Protein AF-A0A2N1MUI4-F1 (afdb_monomer_lite)

pLDDT: mean 76.55, std 18.52, range [29.34, 97.0]

Organism: NCBI:txid588596

Radius of gyration: 27.54 Å; chains: 1; bounding box: 54×61×79 Å

Foldseek 3Di:
DDPPDWDWDWDWDADPVRQIKIFIDTPNHTPDIFRDEDEPVQWPDFDFDDDDPFWTWTWTDGNNPDIDIDTGGDPPHDPRVVSVVVSVLVVCQVDPPDDHDNGDYDDDPDLSPDPVSDDDPVVVVVVVCVVDVPPDPPPPPPDDDDPDDDDDDDDDDDDDDDDDDDDDDDPPPPPDDD

InterPro domains:
  IPR000719 Protein kinase domain [PS50011] (43-178)
  IPR011009 Protein kinase-like domain superfamily [SSF56112] (35-107)

Secondary structure (DSSP, 8-state):
-------EEEEEEE-TTS-EEEEEEETTEEEEEE--EE-GGGEEEEEEEEE-SSEEEEEEEETTTEEEEEEEE-TTS-HHHHHHHHHHHHHHTT-TTSPPP--EE------TT-GGGPPPHHHHHHHHHHHS------TT------------------------------TT------

Sequence (178 aa):
MILYVKKLHFKECVTKNRLKALKILLDDEVLQIIYNCYDSQDFKNLTEIDSGGSALVYDVYWKSTSRFAIKKFNKSSNKESIINEIHLTGMVNSHQNIIQFYGITKLKECWRHNPDERPSICKVIEVLDSINPIDLIDPKNNNVSTDLNSNESESTENEDSDLPSCEEYDINSDRYNI

Structure (mmCIF, N/CA/C/O backbone):
data_AF-A0A2N1MUI4-F1
#
_entry.id   AF-A0A2N1MUI4-F1
#
loop_
_atom_site.group_PDB
_atom_site.id
_atom_site.type_symbol
_atom_site.label_atom_id
_atom_site.label_alt_id
_atom_site.label_comp_id
_atom_site.label_asym_id
_atom_site.label_entity_id
_atom_site.label_seq_id
_atom_site.pdbx_PDB_ins_code
_atom_site.Cartn_x
_atom_site.Cartn_y
_atom_site.Cartn_z
_atom_site.occupancy
_atom_site.B_iso_or_equiv
_atom_site.auth_seq_id
_atom_site.auth_comp_id
_atom_site.auth_asym_id
_atom_site.auth_atom_id
_atom_site.pdbx_PDB_model_num
ATOM 1 N N . MET A 1 1 ? 29.449 3.304 -27.238 1.00 47.59 1 MET A N 1
ATOM 2 C CA . MET A 1 1 ? 28.069 3.792 -27.035 1.00 47.59 1 MET A CA 1
ATOM 3 C C . MET A 1 1 ? 27.645 3.368 -25.640 1.00 47.59 1 MET A C 1
ATOM 5 O O . MET A 1 1 ? 27.441 2.182 -25.427 1.00 47.59 1 MET A O 1
ATOM 9 N N . ILE A 1 2 ? 27.643 4.283 -24.669 1.00 55.50 2 ILE A N 1
ATOM 10 C CA . ILE A 1 2 ? 27.157 3.975 -23.317 1.00 55.50 2 ILE A CA 1
ATOM 11 C C . ILE A 1 2 ? 25.632 4.035 -23.398 1.00 55.50 2 ILE A C 1
ATOM 13 O O . ILE A 1 2 ? 25.077 5.103 -23.648 1.00 55.50 2 ILE A O 1
ATOM 17 N N . LEU A 1 3 ? 24.965 2.889 -23.270 1.00 49.72 3 LEU A N 1
ATOM 18 C CA . LEU A 1 3 ? 23.512 2.844 -23.147 1.00 49.72 3 LEU A CA 1
ATOM 19 C C . LEU A 1 3 ? 23.172 3.315 -21.729 1.00 49.72 3 LEU A C 1
ATOM 21 O O . LEU A 1 3 ? 23.401 2.590 -20.763 1.00 49.72 3 LEU A O 1
ATOM 25 N N . TYR A 1 4 ? 22.688 4.547 -21.590 1.00 59.81 4 TYR A N 1
ATOM 26 C CA . TYR A 1 4 ? 22.163 5.017 -20.311 1.00 59.81 4 TYR A CA 1
ATOM 27 C C . TYR A 1 4 ? 20.793 4.371 -20.102 1.00 59.81 4 TYR A C 1
ATOM 29 O O . TYR A 1 4 ? 19.826 4.694 -20.793 1.00 59.81 4 TYR A O 1
ATOM 37 N N . VAL A 1 5 ? 20.723 3.403 -19.190 1.00 66.75 5 VAL A N 1
ATOM 38 C CA . VAL A 1 5 ? 19.453 2.800 -18.785 1.00 66.75 5 VAL A CA 1
ATOM 39 C C . VAL A 1 5 ? 18.820 3.739 -17.772 1.00 66.75 5 VAL A C 1
ATOM 41 O O . VAL A 1 5 ? 19.316 3.858 -16.652 1.00 66.75 5 VAL A O 1
ATOM 44 N N . LYS A 1 6 ? 17.744 4.418 -18.178 1.00 70.44 6 LYS A N 1
ATOM 45 C CA . LYS A 1 6 ? 17.003 5.292 -17.272 1.00 70.44 6 LYS A CA 1
ATOM 46 C C . LYS A 1 6 ? 16.442 4.485 -16.109 1.00 70.44 6 LYS A C 1
ATOM 48 O O . LYS A 1 6 ? 15.829 3.439 -16.339 1.00 70.44 6 LYS A O 1
ATOM 53 N N . LYS A 1 7 ? 16.627 4.950 -14.872 1.00 78.88 7 LYS A N 1
ATOM 54 C CA . LYS A 1 7 ? 16.250 4.176 -13.679 1.00 78.88 7 LYS A CA 1
ATOM 55 C C . LYS A 1 7 ? 15.224 4.900 -12.820 1.00 78.88 7 LYS A C 1
ATOM 57 O O . LYS A 1 7 ? 15.518 5.910 -12.181 1.00 78.88 7 LYS A O 1
ATOM 62 N N . LEU A 1 8 ? 14.031 4.312 -12.747 1.00 83.00 8 LEU A N 1
ATOM 63 C CA . LEU A 1 8 ? 13.005 4.701 -11.788 1.00 83.00 8 LEU A CA 1
ATOM 64 C C . LEU A 1 8 ? 13.387 4.232 -10.380 1.00 83.00 8 LEU A C 1
ATOM 66 O O . LEU A 1 8 ? 13.742 3.069 -10.178 1.00 83.00 8 LEU A O 1
ATOM 70 N N . HIS A 1 9 ? 13.281 5.112 -9.387 1.00 86.19 9 HIS A N 1
ATOM 71 C CA . HIS A 1 9 ? 13.482 4.736 -7.989 1.00 86.19 9 HIS A CA 1
ATOM 72 C C . HIS A 1 9 ? 12.651 5.578 -7.012 1.00 86.19 9 HIS A C 1
ATOM 74 O O . HIS A 1 9 ? 12.212 6.686 -7.316 1.00 86.19 9 HIS A O 1
ATOM 80 N N . PHE A 1 10 ? 12.441 5.027 -5.812 1.00 87.44 10 PHE A N 1
ATOM 81 C CA . PHE A 1 10 ? 11.789 5.717 -4.701 1.00 87.44 10 PHE A CA 1
ATOM 82 C C . PHE A 1 10 ? 12.804 6.340 -3.750 1.00 87.44 10 PHE A C 1
ATOM 84 O O . PHE A 1 10 ? 13.816 5.716 -3.423 1.00 87.44 10 PHE A O 1
ATOM 91 N N . LYS A 1 11 ? 12.459 7.511 -3.214 1.00 86.31 11 LYS A N 1
ATOM 92 C CA . LYS A 1 11 ? 13.164 8.141 -2.098 1.00 86.31 11 LYS A CA 1
ATOM 93 C C . LYS A 1 11 ? 12.162 8.609 -1.050 1.00 86.31 11 LYS A C 1
ATOM 95 O O . LYS A 1 11 ? 11.321 9.464 -1.333 1.00 86.31 11 LYS A O 1
ATOM 100 N N . GLU A 1 12 ? 12.248 8.045 0.154 1.00 84.25 12 GLU A N 1
ATOM 101 C CA . GLU A 1 12 ? 11.494 8.553 1.303 1.00 84.25 12 GLU A CA 1
ATOM 102 C C . GLU A 1 12 ? 12.054 9.923 1.690 1.00 84.25 12 GLU A C 1
ATOM 104 O O . GLU A 1 12 ? 13.264 10.163 1.664 1.00 84.25 12 GLU A O 1
ATOM 109 N N . CYS A 1 13 ? 11.165 10.858 1.992 1.00 78.25 13 CYS A N 1
ATOM 110 C CA . CYS A 1 13 ? 11.537 12.198 2.395 1.00 78.25 13 CYS A CA 1
ATOM 111 C C . CYS A 1 13 ? 10.573 12.728 3.449 1.00 78.25 13 CYS A C 1
ATOM 113 O O . CYS A 1 13 ? 9.443 12.264 3.595 1.00 78.25 13 CYS A O 1
ATOM 115 N N . VAL A 1 14 ? 11.036 13.726 4.187 1.00 82.38 14 VAL A N 1
ATOM 116 C CA . VAL A 1 14 ? 10.225 14.442 5.163 1.00 82.38 14 VAL A CA 1
ATOM 117 C C . VAL A 1 14 ? 9.949 15.829 4.596 1.00 82.38 14 VAL A C 1
ATOM 119 O O . VAL A 1 14 ? 10.858 16.530 4.152 1.00 82.38 14 VAL A O 1
ATOM 122 N N . THR A 1 15 ? 8.676 16.205 4.548 1.00 73.25 15 THR A N 1
ATOM 123 C CA . THR A 1 15 ? 8.237 17.536 4.114 1.00 73.25 15 THR A CA 1
ATOM 124 C C . THR A 1 15 ? 8.587 18.600 5.157 1.00 73.25 15 THR A C 1
ATOM 126 O O . THR A 1 15 ? 8.892 18.290 6.309 1.00 73.25 15 THR A O 1
ATOM 129 N N . LYS A 1 16 ? 8.488 19.883 4.779 1.00 71.69 16 LYS A N 1
ATOM 130 C CA . LYS A 1 16 ? 8.743 21.020 5.687 1.00 71.69 16 LYS A CA 1
ATOM 131 C C . LYS A 1 16 ? 7.899 20.964 6.972 1.00 71.69 16 LYS A C 1
ATOM 133 O O . LYS A 1 16 ? 8.369 21.384 8.021 1.00 71.69 16 LYS A O 1
ATOM 138 N N . ASN A 1 17 ? 6.711 20.359 6.904 1.00 73.50 17 ASN A N 1
ATOM 139 C CA . ASN A 1 17 ? 5.791 20.196 8.034 1.00 73.50 17 ASN A CA 1
ATOM 140 C C . ASN A 1 17 ? 5.989 18.871 8.795 1.00 73.50 17 ASN A C 1
ATOM 142 O O . ASN A 1 17 ? 5.082 18.422 9.486 1.00 73.50 17 ASN A O 1
ATOM 146 N N . ARG A 1 18 ? 7.144 18.205 8.646 1.00 73.19 18 ARG A N 1
ATOM 147 C CA . ARG A 1 18 ? 7.468 16.898 9.255 1.00 73.19 18 ARG A CA 1
ATOM 148 C C . ARG A 1 18 ? 6.586 15.718 8.822 1.00 73.19 18 ARG A C 1
ATOM 150 O O . ARG A 1 18 ? 6.733 14.623 9.357 1.00 73.19 18 ARG A O 1
ATOM 157 N N . LEU A 1 19 ? 5.726 15.892 7.820 1.00 80.81 19 LEU A N 1
ATOM 158 C CA . LEU A 1 19 ? 4.964 14.787 7.234 1.00 80.81 19 LEU A CA 1
ATOM 159 C C . LEU A 1 19 ? 5.861 13.958 6.313 1.00 80.81 19 LEU A C 1
ATOM 161 O O . LEU A 1 19 ? 6.656 14.523 5.555 1.00 80.81 19 LEU A O 1
ATOM 165 N N . LYS A 1 20 ? 5.719 12.632 6.363 1.00 86.69 20 LYS A N 1
ATOM 166 C CA . LYS A 1 20 ? 6.406 11.707 5.455 1.00 86.69 20 LYS A CA 1
ATOM 167 C C . LYS A 1 20 ? 5.835 11.840 4.046 1.00 86.69 20 LYS A C 1
ATOM 169 O O . LYS A 1 20 ? 4.626 11.941 3.881 1.00 86.69 20 LYS A O 1
ATOM 174 N N . ALA A 1 21 ? 6.702 11.800 3.046 1.00 88.38 21 ALA A N 1
ATOM 175 C CA . ALA A 1 21 ? 6.332 11.792 1.639 1.00 88.38 21 ALA A CA 1
ATOM 176 C C . ALA A 1 21 ? 7.263 10.863 0.853 1.00 88.38 21 ALA A C 1
ATOM 178 O O . ALA A 1 21 ? 8.419 10.648 1.230 1.00 88.38 21 ALA A O 1
ATOM 179 N N . LEU A 1 22 ? 6.774 10.338 -0.265 1.00 89.38 22 LEU A N 1
ATOM 180 C CA . LEU A 1 22 ? 7.558 9.505 -1.170 1.00 89.38 22 LEU A CA 1
ATOM 181 C C . LEU A 1 22 ? 7.786 10.239 -2.487 1.00 89.38 22 LEU A C 1
ATOM 183 O O . LEU A 1 22 ? 6.839 10.712 -3.109 1.00 89.38 22 LEU A O 1
ATOM 187 N N . LYS A 1 23 ? 9.044 10.327 -2.920 1.00 91.75 23 LYS A N 1
ATOM 188 C CA . LYS A 1 23 ? 9.407 10.846 -4.241 1.00 91.75 23 LYS A CA 1
ATOM 189 C C . LYS A 1 23 ? 9.638 9.690 -5.200 1.00 91.75 23 LYS A C 1
ATOM 191 O O . LYS A 1 23 ? 10.343 8.743 -4.849 1.00 91.75 23 LYS A O 1
ATOM 196 N N . ILE A 1 24 ? 9.080 9.805 -6.398 1.00 90.56 24 ILE A N 1
ATOM 197 C CA . ILE A 1 24 ? 9.425 8.984 -7.557 1.00 90.56 24 ILE A CA 1
ATOM 198 C C . ILE A 1 24 ? 10.384 9.798 -8.406 1.00 90.56 24 ILE A C 1
ATOM 200 O O . ILE A 1 24 ? 10.072 10.937 -8.768 1.00 90.56 24 ILE A O 1
ATOM 204 N N . LEU A 1 25 ? 11.545 9.217 -8.689 1.00 90.88 25 LEU A N 1
ATOM 205 C CA . LEU A 1 25 ? 12.592 9.855 -9.467 1.00 90.88 25 LEU A CA 1
ATOM 206 C C . LEU A 1 25 ? 12.909 9.042 -10.714 1.00 90.88 25 LEU A C 1
ATOM 208 O O . LEU A 1 25 ? 12.890 7.812 -10.665 1.00 90.88 25 LEU A O 1
ATOM 212 N N . LEU A 1 26 ? 13.244 9.742 -11.792 1.00 89.19 26 LEU A N 1
ATOM 213 C CA . LEU A 1 26 ? 13.829 9.195 -13.010 1.00 89.19 26 LEU A CA 1
ATOM 214 C C . LEU A 1 26 ? 15.157 9.906 -13.222 1.00 89.19 26 LEU A C 1
ATOM 216 O O . LEU A 1 26 ? 15.165 11.120 -13.379 1.00 89.19 26 LEU A O 1
ATOM 220 N N . ASP A 1 27 ? 16.258 9.160 -13.180 1.00 86.62 27 ASP A N 1
ATOM 221 C CA . ASP A 1 27 ? 17.607 9.720 -13.350 1.00 86.62 27 ASP A CA 1
ATOM 222 C C . ASP A 1 27 ? 17.866 10.929 -12.423 1.00 86.62 27 ASP A C 1
ATOM 224 O O . ASP A 1 27 ? 18.379 11.961 -12.838 1.00 86.62 27 ASP A O 1
ATOM 228 N N . ASP A 1 28 ? 17.453 10.795 -11.156 1.00 83.75 28 ASP A N 1
ATOM 229 C CA . ASP A 1 28 ? 17.537 11.805 -10.083 1.00 83.75 28 ASP A CA 1
ATOM 230 C C . ASP A 1 28 ? 16.646 13.052 -10.237 1.00 83.75 28 ASP A C 1
ATOM 232 O O . ASP A 1 28 ? 16.578 13.887 -9.327 1.00 83.75 28 ASP A O 1
ATOM 236 N N . GLU A 1 29 ? 15.857 13.138 -11.306 1.00 88.88 29 GLU A N 1
ATOM 237 C CA . GLU A 1 29 ? 14.814 14.149 -11.460 1.00 88.88 29 GLU A CA 1
ATOM 238 C C . GLU A 1 29 ? 13.509 13.697 -10.800 1.00 88.88 29 GLU A C 1
ATOM 240 O O . GLU A 1 29 ? 13.060 12.562 -10.962 1.00 88.88 29 GLU A O 1
ATOM 245 N N . VAL A 1 30 ? 12.869 14.589 -10.039 1.00 90.81 30 VAL A N 1
ATOM 246 C CA . VAL A 1 30 ? 11.603 14.283 -9.358 1.00 90.81 30 VAL A CA 1
ATOM 247 C C . VAL A 1 30 ? 10.458 14.307 -10.367 1.00 90.81 30 VAL A C 1
ATOM 249 O O . VAL A 1 30 ? 10.078 15.373 -10.841 1.00 90.81 30 VAL A O 1
ATOM 252 N N . LEU A 1 31 ? 9.859 13.145 -10.628 1.00 89.75 31 LEU A N 1
ATOM 253 C CA . LEU A 1 31 ? 8.681 13.023 -11.489 1.00 89.75 31 LEU A CA 1
ATOM 254 C C . LEU A 1 31 ? 7.376 13.247 -10.729 1.00 89.75 31 LEU A C 1
ATOM 256 O O . LEU A 1 31 ? 6.434 13.845 -11.241 1.00 89.75 31 LEU A O 1
ATOM 260 N N . GLN A 1 32 ? 7.294 12.716 -9.510 1.00 90.44 32 GLN A N 1
ATOM 261 C CA . GLN A 1 32 ? 6.068 12.726 -8.724 1.00 90.44 32 GLN A CA 1
ATOM 262 C C . GLN A 1 32 ? 6.381 12.696 -7.231 1.00 90.44 32 GLN A C 1
ATOM 264 O O . GLN A 1 32 ? 7.343 12.061 -6.791 1.00 90.44 32 GLN A O 1
ATOM 269 N N . ILE A 1 33 ? 5.545 13.374 -6.446 1.00 90.62 33 ILE A N 1
ATOM 270 C CA . ILE A 1 33 ? 5.608 13.365 -4.985 1.00 90.62 33 ILE A CA 1
ATOM 271 C C . ILE A 1 33 ? 4.268 12.876 -4.446 1.00 90.62 33 ILE A C 1
ATOM 273 O O . ILE A 1 33 ? 3.222 13.450 -4.741 1.00 90.62 33 ILE A O 1
ATOM 277 N N . ILE A 1 34 ? 4.311 11.821 -3.640 1.00 91.00 34 ILE A N 1
ATOM 278 C CA . ILE A 1 34 ? 3.162 11.256 -2.940 1.00 91.00 34 ILE A CA 1
ATOM 279 C C . ILE A 1 34 ? 3.214 11.762 -1.502 1.00 91.00 34 ILE A C 1
ATOM 281 O O . ILE A 1 34 ? 4.130 11.427 -0.751 1.00 91.00 34 ILE A O 1
ATOM 285 N N . TYR A 1 35 ? 2.233 12.580 -1.127 1.00 89.81 35 TYR A N 1
ATOM 286 C CA . TYR A 1 35 ? 2.128 13.157 0.218 1.00 89.81 35 TYR A CA 1
ATOM 287 C C . TYR A 1 35 ? 1.311 12.290 1.181 1.00 89.81 35 TYR A C 1
ATOM 289 O O . TYR A 1 35 ? 1.475 12.385 2.394 1.00 89.81 35 TYR A O 1
ATOM 297 N N . ASN A 1 36 ? 0.453 11.426 0.642 1.00 90.31 36 ASN A N 1
ATOM 298 C CA . ASN A 1 36 ? -0.437 10.583 1.425 1.00 90.31 36 ASN A CA 1
ATOM 299 C C . ASN A 1 36 ? 0.256 9.258 1.764 1.00 90.31 36 ASN A C 1
ATOM 301 O O . ASN A 1 36 ? 0.102 8.249 1.071 1.00 90.31 36 ASN A O 1
ATOM 305 N N . CYS A 1 37 ? 1.051 9.286 2.830 1.00 90.00 37 CYS A N 1
ATOM 306 C CA . CYS A 1 37 ? 1.658 8.105 3.433 1.00 90.00 37 CYS A CA 1
ATOM 307 C C . CYS A 1 37 ? 0.868 7.721 4.689 1.00 90.00 37 CYS A C 1
ATOM 309 O O . CYS A 1 37 ? 0.937 8.415 5.703 1.00 90.00 37 CYS A O 1
ATOM 311 N N . TYR A 1 38 ? 0.128 6.618 4.625 1.00 89.44 38 TYR A N 1
ATOM 312 C CA . TYR A 1 38 ? -0.729 6.144 5.710 1.00 89.44 38 TYR A CA 1
ATOM 313 C C . TYR A 1 38 ? 0.021 5.198 6.649 1.00 89.44 38 TYR A C 1
ATOM 315 O O . TYR A 1 38 ? 0.817 4.365 6.196 1.00 89.44 38 TYR A O 1
ATOM 323 N N . ASP A 1 39 ? -0.276 5.273 7.949 1.00 88.25 39 ASP A N 1
ATOM 324 C CA . ASP A 1 39 ? 0.154 4.237 8.885 1.00 88.25 39 ASP A CA 1
ATOM 325 C C . ASP A 1 39 ? -0.698 2.984 8.682 1.00 88.25 39 ASP A C 1
ATOM 327 O O . ASP A 1 39 ? -1.927 3.039 8.674 1.00 88.25 39 ASP A O 1
ATOM 331 N N . SER A 1 40 ? -0.035 1.841 8.528 1.00 88.56 40 SER A N 1
ATOM 332 C CA . SER A 1 40 ? -0.706 0.554 8.386 1.00 88.56 40 SER A CA 1
ATOM 333 C C . SER A 1 40 ? -1.612 0.206 9.578 1.00 88.56 40 SER A C 1
ATOM 335 O O . SER A 1 40 ? -2.560 -0.552 9.404 1.00 88.56 40 SER A O 1
ATOM 337 N N . GLN A 1 41 ? -1.347 0.764 10.769 1.00 86.25 41 GLN A N 1
ATOM 338 C CA . GLN A 1 41 ? -2.148 0.536 11.978 1.00 86.25 41 GLN A CA 1
ATOM 339 C C . GLN A 1 41 ? -3.548 1.168 11.917 1.00 86.25 41 GLN A C 1
ATOM 341 O O . GLN A 1 41 ? -4.450 0.722 12.624 1.00 86.25 41 GLN A O 1
ATOM 346 N N . ASP A 1 42 ? -3.754 2.174 11.060 1.00 89.81 42 ASP A N 1
ATOM 347 C CA . ASP A 1 42 ? -5.058 2.829 10.899 1.00 89.81 42 ASP A CA 1
ATOM 348 C C . ASP A 1 42 ? -6.057 1.982 10.088 1.00 89.81 42 ASP A C 1
ATOM 350 O O . ASP A 1 42 ? -7.249 2.316 10.035 1.00 89.81 42 ASP A O 1
ATOM 354 N N . PHE A 1 43 ? -5.588 0.915 9.432 1.00 90.56 43 PHE A N 1
ATOM 355 C CA . PHE A 1 43 ? -6.425 0.007 8.655 1.00 90.56 43 PHE A CA 1
ATOM 356 C C . PHE A 1 43 ? -6.898 -1.174 9.504 1.00 90.56 43 PHE A C 1
ATOM 358 O O . PHE A 1 43 ? -6.120 -1.830 10.195 1.00 90.56 43 PHE A O 1
ATOM 365 N N . LYS A 1 44 ? -8.193 -1.470 9.416 1.00 89.50 44 LYS A 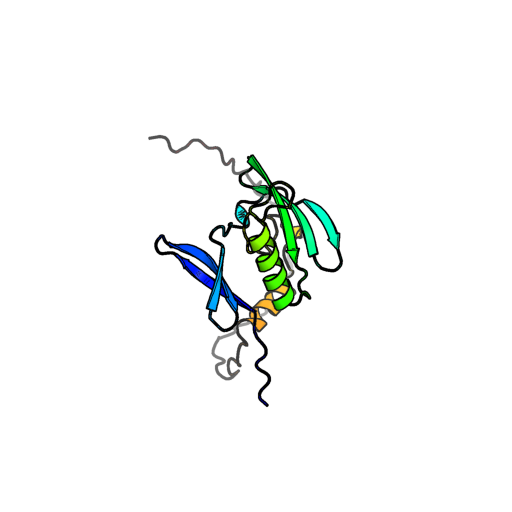N 1
ATOM 366 C CA . LYS A 1 44 ? -8.877 -2.550 10.135 1.00 89.50 44 LYS A CA 1
ATOM 367 C C . LYS A 1 44 ? -9.604 -3.466 9.153 1.00 89.50 44 LYS A C 1
ATOM 369 O O . LYS A 1 44 ? -9.862 -3.074 8.016 1.00 89.50 44 LYS A O 1
ATOM 374 N N . ASN A 1 45 ? -9.954 -4.670 9.611 1.00 88.75 45 ASN A N 1
ATOM 375 C CA . ASN A 1 45 ? -10.685 -5.686 8.840 1.00 88.75 45 ASN A CA 1
ATOM 376 C C . ASN A 1 45 ? -10.053 -6.019 7.479 1.00 88.75 45 ASN A C 1
ATOM 378 O O . ASN A 1 45 ? -10.753 -6.087 6.475 1.00 88.75 45 ASN A O 1
ATOM 382 N N . LEU A 1 46 ? -8.736 -6.249 7.452 1.00 91.00 46 LEU A N 1
ATOM 383 C CA . LEU A 1 46 ? -8.038 -6.693 6.244 1.00 91.00 46 LEU A CA 1
ATOM 384 C C . LEU A 1 46 ? -8.598 -8.045 5.792 1.00 91.00 46 LEU A C 1
ATOM 386 O O . LEU A 1 46 ? -8.285 -9.074 6.394 1.00 91.00 46 LEU A O 1
ATOM 390 N N . THR A 1 47 ? -9.411 -8.016 4.738 1.00 93.31 47 THR A N 1
ATOM 391 C CA . THR A 1 47 ? -10.044 -9.192 4.134 1.00 93.31 47 THR A CA 1
ATOM 392 C C . THR A 1 47 ? -9.533 -9.327 2.713 1.00 93.31 47 THR A C 1
ATOM 394 O O . THR A 1 47 ? -9.662 -8.392 1.928 1.00 93.31 47 THR A O 1
ATOM 397 N N . GLU A 1 48 ? -8.912 -10.453 2.377 1.00 95.62 48 GLU A N 1
ATOM 398 C CA . GLU A 1 48 ? -8.467 -10.699 1.004 1.00 95.62 48 GLU A CA 1
ATOM 399 C C . GLU A 1 48 ? -9.689 -10.866 0.096 1.00 95.62 48 GLU A C 1
ATOM 401 O O . GLU A 1 48 ? -10.587 -11.649 0.404 1.00 95.62 48 GLU A O 1
ATOM 406 N N . ILE A 1 49 ? -9.739 -10.097 -0.991 1.00 97.00 49 ILE A N 1
ATOM 407 C CA . ILE A 1 49 ? -10.841 -10.127 -1.964 1.00 97.00 49 ILE A CA 1
ATOM 408 C C . ILE A 1 49 ? -10.399 -10.620 -3.338 1.00 97.00 49 ILE A C 1
ATOM 410 O O . ILE A 1 49 ? -11.241 -11.048 -4.122 1.00 97.00 49 ILE A O 1
ATOM 414 N N . ASP A 1 50 ? -9.103 -10.544 -3.634 1.00 96.06 50 ASP A N 1
ATOM 415 C CA . ASP A 1 50 ? -8.541 -11.029 -4.886 1.00 96.06 50 ASP A CA 1
ATOM 416 C C . ASP A 1 50 ? -7.068 -11.409 -4.717 1.00 96.06 50 ASP A C 1
ATOM 418 O O . ASP A 1 50 ? -6.333 -10.820 -3.914 1.00 96.06 50 ASP A O 1
ATOM 422 N N . SER A 1 51 ? -6.643 -12.385 -5.511 1.00 94.50 51 SER A N 1
ATOM 423 C CA . SER A 1 51 ? -5.291 -12.921 -5.529 1.00 94.50 51 SER A CA 1
ATOM 424 C C . SER A 1 51 ? -4.870 -13.170 -6.970 1.00 94.50 51 SER A C 1
ATOM 426 O O . SER A 1 51 ? -5.433 -14.008 -7.673 1.00 94.50 51 SER A O 1
ATOM 428 N N . GLY A 1 52 ? -3.862 -12.424 -7.418 1.00 88.69 52 GLY A N 1
ATOM 429 C CA . GLY A 1 52 ? -3.304 -12.531 -8.758 1.00 88.69 52 GLY A CA 1
ATOM 430 C C . GLY A 1 52 ? -1.797 -12.766 -8.741 1.00 88.69 52 GLY A C 1
ATOM 431 O O . GLY A 1 52 ? -1.115 -12.611 -7.727 1.00 88.69 52 GLY A O 1
ATOM 432 N N . GLY A 1 53 ? -1.234 -13.075 -9.913 1.00 86.19 53 GLY A N 1
ATOM 433 C CA . GLY A 1 53 ? 0.206 -13.338 -10.048 1.00 86.19 53 GLY A CA 1
ATOM 434 C C . GLY A 1 53 ? 1.099 -12.170 -9.606 1.00 86.19 53 GLY A C 1
ATOM 435 O O . GLY A 1 53 ? 2.228 -12.381 -9.162 1.00 86.19 53 GLY A O 1
ATOM 436 N N . SER A 1 54 ? 0.593 -10.936 -9.675 1.00 84.00 54 SER A N 1
ATOM 437 C CA . SER A 1 54 ? 1.351 -9.725 -9.335 1.00 84.00 54 SER A CA 1
ATOM 438 C C . SER A 1 54 ? 1.110 -9.212 -7.912 1.00 84.00 54 SER A C 1
ATOM 440 O O . SER A 1 54 ? 1.975 -8.535 -7.353 1.00 84.00 54 SER A O 1
ATOM 442 N N . ALA A 1 55 ? -0.062 -9.471 -7.329 1.00 93.44 55 ALA A N 1
ATOM 443 C CA . ALA A 1 55 ? -0.450 -8.879 -6.055 1.00 93.44 55 ALA A CA 1
ATOM 444 C C . ALA A 1 55 ? -1.632 -9.600 -5.403 1.00 93.44 55 ALA A C 1
ATOM 446 O O . ALA A 1 55 ? -2.432 -10.246 -6.076 1.00 93.44 55 ALA A O 1
ATOM 447 N N . LEU A 1 56 ? -1.763 -9.372 -4.100 1.00 94.56 56 LEU A N 1
ATOM 448 C CA . LEU A 1 56 ? -2.964 -9.639 -3.317 1.00 94.56 56 LEU A CA 1
ATOM 449 C C . LEU A 1 56 ? -3.732 -8.330 -3.136 1.00 94.56 56 LEU A C 1
ATOM 451 O O . LEU A 1 56 ? -3.119 -7.273 -2.949 1.00 94.56 56 LEU A O 1
ATOM 455 N N . VAL A 1 57 ? -5.058 -8.383 -3.171 1.00 95.19 57 VAL A N 1
ATOM 456 C CA . VAL A 1 57 ? -5.918 -7.222 -2.936 1.00 95.19 57 VAL A CA 1
ATOM 457 C C . VAL A 1 57 ? -6.747 -7.458 -1.686 1.00 95.19 57 VAL A C 1
ATOM 459 O O . VAL A 1 57 ? -7.442 -8.464 -1.561 1.00 95.19 57 VAL A O 1
ATOM 462 N N . TYR A 1 58 ? -6.679 -6.500 -0.768 1.00 95.50 58 TYR A N 1
ATOM 463 C CA . TYR A 1 58 ? -7.416 -6.517 0.486 1.00 95.50 58 TYR A CA 1
ATOM 464 C C . TYR A 1 58 ? -8.468 -5.420 0.499 1.00 95.50 58 TYR A C 1
ATOM 466 O O . TYR A 1 58 ? -8.173 -4.273 0.171 1.00 95.50 58 TYR A O 1
ATOM 474 N N . ASP A 1 59 ? -9.665 -5.758 0.947 1.00 95.50 59 ASP A N 1
ATOM 475 C CA . ASP A 1 59 ? -10.646 -4.794 1.416 1.00 95.50 59 ASP A CA 1
ATOM 476 C C . ASP A 1 59 ? -10.327 -4.392 2.860 1.00 95.50 59 ASP A C 1
ATOM 478 O O . ASP A 1 59 ? -10.008 -5.249 3.690 1.00 95.50 59 ASP A O 1
ATOM 482 N N . VAL A 1 60 ? -10.369 -3.090 3.153 1.00 94.38 60 VAL A N 1
ATOM 483 C CA . VAL A 1 60 ? -10.019 -2.542 4.468 1.00 94.38 60 VAL A CA 1
ATOM 484 C C . VAL A 1 60 ? -10.914 -1.377 4.867 1.00 94.38 60 VAL A C 1
ATOM 486 O O . VAL A 1 60 ? -11.390 -0.611 4.030 1.00 94.38 60 VAL A O 1
ATOM 489 N N . TYR A 1 61 ? -11.037 -1.163 6.174 1.00 94.06 61 TYR A N 1
ATOM 490 C CA . TYR A 1 61 ? -11.574 0.069 6.745 1.00 94.06 61 TYR A CA 1
ATOM 491 C C . TYR A 1 61 ? -10.438 0.948 7.261 1.00 94.06 61 TYR A C 1
ATOM 493 O O . TYR A 1 61 ? -9.695 0.543 8.150 1.00 94.06 61 TYR A O 1
ATOM 501 N N . TRP A 1 62 ? -10.332 2.176 6.767 1.00 91.75 62 TRP A N 1
ATOM 502 C CA . TRP A 1 62 ? -9.475 3.205 7.346 1.00 91.75 62 TRP A CA 1
ATOM 503 C C . TRP A 1 62 ? -10.249 3.996 8.400 1.00 91.75 62 TRP A C 1
ATOM 505 O O . TRP A 1 62 ? -11.339 4.509 8.124 1.00 91.75 62 TRP A O 1
ATOM 515 N N . LYS A 1 63 ? -9.701 4.067 9.621 1.00 86.38 63 LYS A N 1
ATOM 516 C CA . LYS A 1 63 ? -10.303 4.771 10.774 1.00 86.38 63 LYS A CA 1
ATOM 517 C C . LYS A 1 63 ? -11.783 4.425 11.019 1.00 86.38 63 LYS A C 1
ATOM 519 O O . LYS A 1 63 ? -12.534 5.245 11.533 1.00 86.38 63 LYS A O 1
ATOM 524 N N . SER A 1 64 ? -12.194 3.209 10.648 1.00 78.94 64 SER A N 1
ATOM 525 C CA . SER A 1 64 ? -13.567 2.685 10.761 1.00 78.94 64 SER A CA 1
ATOM 526 C C . SER A 1 64 ? -14.659 3.461 10.004 1.00 78.94 64 SER A C 1
ATOM 528 O O . SER A 1 64 ? -15.834 3.165 10.189 1.00 78.94 64 SER A O 1
ATOM 530 N N . THR A 1 65 ? -14.309 4.426 9.149 1.00 84.44 65 THR A N 1
ATOM 531 C CA . THR A 1 65 ? -15.291 5.287 8.460 1.00 84.44 65 THR A CA 1
ATOM 532 C C . THR A 1 65 ? -15.250 5.150 6.948 1.00 84.44 65 THR A C 1
ATOM 534 O O . THR A 1 65 ? -16.280 5.278 6.295 1.00 84.44 65 THR A O 1
ATOM 537 N N . SER A 1 66 ? -14.071 4.894 6.384 1.00 92.31 66 SER A N 1
ATOM 538 C CA . SER A 1 66 ? -13.858 4.877 4.937 1.00 92.31 66 SER A CA 1
ATOM 539 C C . SER A 1 66 ? -13.330 3.522 4.500 1.00 92.31 66 SER A C 1
ATOM 541 O O . SER A 1 66 ? -12.415 2.984 5.120 1.00 92.31 66 SER A O 1
ATOM 543 N N . ARG A 1 67 ? -13.901 2.971 3.431 1.00 94.19 67 ARG A N 1
ATOM 544 C CA . ARG A 1 67 ? -13.505 1.676 2.873 1.00 94.19 67 ARG A CA 1
ATOM 545 C C . ARG A 1 67 ? -12.506 1.889 1.737 1.00 94.19 67 ARG A C 1
ATOM 547 O O . ARG A 1 67 ? -12.709 2.774 0.911 1.00 94.19 67 ARG A O 1
ATOM 554 N N . PHE A 1 68 ? -11.440 1.099 1.702 1.00 95.25 68 PHE A N 1
ATOM 555 C CA . PHE A 1 68 ? -10.393 1.173 0.682 1.00 95.25 68 PHE A CA 1
ATOM 556 C C . PHE A 1 68 ? -10.010 -0.223 0.195 1.00 95.25 68 PHE A C 1
ATOM 558 O O . PHE A 1 68 ? -10.147 -1.200 0.925 1.00 95.25 68 PHE A O 1
ATOM 565 N N . ALA A 1 69 ? -9.458 -0.289 -1.016 1.00 95.50 69 ALA A N 1
ATOM 566 C CA . ALA A 1 69 ? -8.747 -1.463 -1.498 1.00 95.50 69 ALA A CA 1
ATOM 567 C C . ALA A 1 69 ? -7.234 -1.244 -1.345 1.00 95.50 69 ALA A C 1
ATOM 569 O O . ALA A 1 69 ? -6.698 -0.233 -1.805 1.00 95.50 69 ALA A O 1
ATOM 570 N N . ILE A 1 70 ? -6.536 -2.189 -0.719 1.00 95.44 70 ILE A N 1
ATOM 571 C CA . ILE A 1 70 ? -5.075 -2.206 -0.626 1.00 95.44 70 ILE A CA 1
ATOM 572 C C . ILE A 1 70 ? -4.533 -3.289 -1.552 1.00 95.44 70 ILE A C 1
ATOM 574 O O . ILE A 1 70 ? -4.735 -4.476 -1.313 1.00 95.44 70 ILE A O 1
ATOM 578 N N . LYS A 1 71 ? -3.770 -2.878 -2.568 1.00 95.00 71 LYS A N 1
ATOM 579 C CA . LYS A 1 71 ? -2.968 -3.781 -3.399 1.00 95.00 71 LYS A CA 1
ATOM 580 C C . LYS A 1 71 ? -1.609 -4.019 -2.737 1.00 95.00 71 LYS A C 1
ATOM 582 O O . LYS A 1 71 ? -0.766 -3.123 -2.683 1.00 95.00 71 LYS A O 1
ATOM 587 N N . LYS A 1 72 ? -1.384 -5.233 -2.237 1.00 93.94 72 LYS A N 1
ATOM 588 C CA . LYS A 1 72 ? -0.104 -5.696 -1.692 1.00 93.94 72 LYS A CA 1
ATOM 589 C C . LYS A 1 72 ? 0.667 -6.427 -2.788 1.00 93.94 72 LYS A C 1
ATOM 591 O O . LYS A 1 72 ? 0.311 -7.537 -3.168 1.00 93.94 72 LYS A O 1
ATOM 596 N N . PHE A 1 73 ? 1.743 -5.817 -3.272 1.00 91.75 73 PHE A N 1
ATOM 597 C CA . PHE A 1 73 ? 2.635 -6.462 -4.236 1.00 91.75 73 PHE A CA 1
ATOM 598 C C . PHE A 1 73 ? 3.316 -7.694 -3.632 1.00 91.75 73 PHE A C 1
ATOM 600 O O . PHE A 1 73 ? 3.736 -7.686 -2.470 1.00 91.75 73 PHE A O 1
ATOM 607 N N . ASN A 1 74 ? 3.448 -8.747 -4.439 1.00 89.19 74 ASN A N 1
ATOM 608 C CA . ASN A 1 74 ? 4.108 -9.984 -4.029 1.00 89.19 74 ASN A CA 1
ATOM 609 C C . ASN A 1 74 ? 5.598 -9.739 -3.742 1.00 89.19 74 ASN A C 1
ATOM 611 O O . ASN A 1 74 ? 6.219 -8.906 -4.402 1.00 89.19 74 ASN A O 1
ATOM 615 N N . LYS A 1 75 ? 6.199 -10.491 -2.804 1.00 85.00 75 LYS A N 1
ATOM 616 C CA . LYS A 1 75 ? 7.627 -10.344 -2.432 1.00 85.00 75 LYS A CA 1
ATOM 617 C C . LYS A 1 75 ? 8.579 -10.543 -3.624 1.00 85.00 75 LYS A C 1
ATOM 619 O O . LYS A 1 75 ? 9.645 -9.942 -3.651 1.00 85.00 75 LYS A O 1
ATOM 624 N N . SER A 1 76 ? 8.183 -11.347 -4.610 1.00 85.38 76 SER A N 1
ATOM 625 C CA . SER A 1 76 ? 8.922 -11.598 -5.854 1.00 85.38 76 SER A CA 1
ATOM 626 C C . SER A 1 76 ? 8.761 -10.502 -6.917 1.00 85.38 76 SER A C 1
ATOM 628 O O . SER A 1 76 ? 9.388 -10.583 -7.972 1.00 85.38 76 SER A O 1
ATOM 630 N N . SER A 1 77 ? 7.917 -9.494 -6.680 1.00 85.75 77 SER A N 1
ATOM 631 C CA . SER A 1 77 ? 7.635 -8.445 -7.663 1.00 85.75 77 SER A CA 1
ATOM 632 C C . SER A 1 77 ? 8.862 -7.570 -7.910 1.00 85.75 77 SER A C 1
ATOM 634 O O . SER A 1 77 ? 9.540 -7.138 -6.975 1.00 85.75 77 SER A O 1
ATOM 636 N N . ASN A 1 78 ? 9.117 -7.253 -9.179 1.00 88.62 78 ASN A N 1
ATOM 637 C CA . ASN A 1 78 ? 10.195 -6.355 -9.564 1.00 88.62 78 ASN A CA 1
ATOM 638 C C . ASN A 1 78 ? 9.917 -4.918 -9.054 1.00 88.62 78 ASN A C 1
ATOM 640 O O . ASN A 1 78 ? 8.798 -4.402 -9.134 1.00 88.62 78 ASN A O 1
ATOM 644 N N . LYS A 1 79 ? 10.948 -4.253 -8.517 1.00 87.44 79 LYS A N 1
ATOM 645 C CA . LYS A 1 79 ? 10.812 -2.914 -7.926 1.00 87.44 79 LYS A CA 1
ATOM 646 C C . LYS A 1 79 ? 10.490 -1.848 -8.974 1.00 87.44 79 LYS A C 1
ATOM 648 O O . LYS A 1 79 ? 9.649 -0.991 -8.713 1.00 87.44 79 LYS A O 1
ATOM 653 N N . GLU A 1 80 ? 11.133 -1.894 -10.138 1.00 86.69 80 GLU A N 1
ATOM 654 C CA . GLU A 1 80 ? 10.860 -0.970 -11.239 1.00 86.69 80 GLU A CA 1
ATOM 655 C C . GLU A 1 80 ? 9.406 -1.079 -11.719 1.00 86.69 80 GLU A C 1
ATOM 657 O O . GLU A 1 80 ? 8.764 -0.048 -11.923 1.00 86.69 80 GLU A O 1
ATOM 662 N N . SER A 1 81 ? 8.841 -2.291 -11.816 1.00 88.88 81 SER A N 1
ATOM 663 C CA . SER A 1 81 ? 7.436 -2.462 -12.216 1.00 88.88 81 SER A CA 1
ATOM 664 C C . SER A 1 81 ? 6.460 -1.857 -11.208 1.00 88.88 81 SER A C 1
ATOM 666 O O . SER A 1 81 ? 5.488 -1.223 -11.610 1.00 88.88 81 SER A O 1
ATOM 668 N N . ILE A 1 82 ? 6.750 -1.980 -9.907 1.00 90.56 82 ILE A N 1
ATOM 669 C CA . ILE A 1 82 ? 5.940 -1.365 -8.845 1.00 90.56 82 ILE A CA 1
ATOM 670 C C . ILE A 1 82 ? 5.977 0.163 -8.960 1.00 90.56 82 ILE A C 1
ATOM 672 O O . ILE A 1 82 ? 4.937 0.819 -8.894 1.00 90.56 82 ILE A O 1
ATOM 676 N N . ILE A 1 83 ? 7.170 0.742 -9.143 1.00 90.44 83 ILE A N 1
ATOM 677 C CA . ILE A 1 83 ? 7.326 2.196 -9.281 1.00 90.44 83 ILE A CA 1
ATOM 678 C C . ILE A 1 83 ? 6.583 2.701 -10.517 1.00 90.44 83 ILE A C 1
ATOM 680 O O . ILE A 1 83 ? 5.881 3.707 -10.436 1.00 90.44 83 ILE A O 1
ATOM 684 N N . ASN A 1 84 ? 6.721 1.999 -11.642 1.00 90.44 84 ASN A N 1
ATOM 685 C CA . ASN A 1 84 ? 6.073 2.369 -12.892 1.00 90.44 84 ASN A CA 1
ATOM 686 C C . ASN A 1 84 ? 4.542 2.339 -12.771 1.00 90.44 84 ASN A C 1
ATOM 688 O O . ASN A 1 84 ? 3.877 3.274 -13.207 1.00 90.44 84 ASN A O 1
ATOM 692 N N . GLU A 1 85 ? 3.978 1.312 -12.133 1.00 92.69 85 GLU A N 1
ATOM 693 C CA . GLU A 1 85 ? 2.530 1.225 -11.918 1.00 92.69 85 GLU A CA 1
ATOM 694 C C . GLU A 1 85 ? 2.006 2.387 -11.060 1.00 92.69 85 GLU A C 1
ATOM 696 O O . GLU A 1 85 ? 1.015 3.029 -11.417 1.00 92.69 85 GLU A O 1
ATOM 701 N N . ILE A 1 86 ? 2.697 2.709 -9.961 1.00 91.81 86 ILE A N 1
ATOM 702 C CA . ILE A 1 86 ? 2.325 3.830 -9.086 1.00 91.81 86 ILE A CA 1
ATOM 703 C C . ILE A 1 86 ? 2.421 5.160 -9.845 1.00 91.81 86 ILE A C 1
ATOM 705 O O . ILE A 1 86 ? 1.509 5.982 -9.750 1.00 91.81 86 ILE A O 1
ATOM 709 N N . HIS A 1 87 ? 3.486 5.354 -10.627 1.00 90.62 87 HIS A N 1
ATOM 710 C CA . HIS A 1 87 ? 3.671 6.553 -11.439 1.00 90.62 87 HIS A CA 1
ATOM 711 C C . HIS A 1 87 ? 2.521 6.750 -12.435 1.00 90.62 87 HIS A C 1
ATOM 713 O O . HIS A 1 87 ? 1.877 7.801 -12.429 1.00 90.62 87 HIS A O 1
ATOM 719 N N . LEU A 1 88 ? 2.218 5.721 -13.235 1.00 91.19 88 LEU A N 1
ATOM 720 C CA . LEU A 1 88 ? 1.153 5.763 -14.239 1.00 91.19 88 LEU A CA 1
ATOM 721 C C . LEU A 1 88 ? -0.215 6.006 -13.602 1.00 91.19 88 LEU A C 1
ATOM 723 O O . LEU A 1 88 ? -0.958 6.870 -14.065 1.00 91.19 88 LEU A O 1
ATOM 727 N N . THR A 1 89 ? -0.525 5.309 -12.506 1.00 90.88 89 THR A N 1
ATOM 728 C CA . THR A 1 89 ? -1.797 5.490 -11.790 1.00 90.88 89 THR A CA 1
ATOM 729 C C . THR A 1 89 ? -1.915 6.911 -11.242 1.00 90.88 89 THR A C 1
ATOM 731 O O . THR A 1 89 ? -2.959 7.547 -11.353 1.00 90.88 89 THR A O 1
ATOM 734 N N . GLY A 1 90 ? -0.822 7.461 -10.712 1.00 89.19 90 GLY A N 1
ATOM 735 C CA . GLY A 1 90 ? -0.788 8.833 -10.234 1.00 89.19 90 GLY A CA 1
ATOM 736 C C . GLY A 1 90 ? -0.956 9.886 -11.344 1.00 89.19 90 GLY A C 1
ATOM 737 O O . GLY A 1 90 ? -1.525 10.941 -11.074 1.00 89.19 90 GLY A O 1
ATOM 738 N N . MET A 1 91 ? -0.514 9.614 -12.579 1.00 88.31 91 MET A N 1
ATOM 739 C CA . MET A 1 91 ? -0.716 10.512 -13.730 1.00 88.31 91 MET A CA 1
ATOM 740 C C . MET A 1 91 ? -2.180 10.596 -14.174 1.00 88.31 91 MET A C 1
ATOM 742 O O . MET A 1 91 ? -2.627 11.654 -14.610 1.00 88.31 91 MET A O 1
ATOM 746 N N . VAL A 1 92 ? -2.926 9.496 -14.061 1.00 91.44 92 VAL A N 1
ATOM 747 C CA . VAL A 1 92 ? -4.337 9.416 -14.486 1.00 91.44 92 VAL A CA 1
ATOM 748 C C . VAL A 1 92 ? -5.329 9.644 -13.343 1.00 91.44 92 VAL A C 1
ATOM 750 O O . VAL A 1 92 ? -6.540 9.584 -13.542 1.00 91.44 92 VAL A O 1
ATOM 753 N N . ASN A 1 93 ? -4.821 9.941 -12.146 1.00 89.69 93 ASN A N 1
ATOM 754 C CA . ASN A 1 93 ? -5.592 9.978 -10.908 1.00 89.69 93 ASN A CA 1
ATOM 755 C C . ASN A 1 93 ? -6.688 11.056 -10.878 1.00 89.69 93 ASN A C 1
ATOM 757 O O . ASN A 1 93 ? -7.573 11.007 -10.045 1.00 89.69 93 ASN A O 1
ATOM 761 N N . SER A 1 94 ? -6.653 12.072 -11.738 1.00 89.50 94 SER A N 1
ATOM 762 C CA . SER A 1 94 ? -7.677 13.128 -11.749 1.00 89.50 94 SER A CA 1
ATOM 763 C C . SER A 1 94 ? -8.987 12.719 -12.435 1.00 89.50 94 SER A C 1
ATOM 765 O O . SER A 1 94 ? -9.953 13.480 -12.400 1.00 89.50 94 SER A O 1
ATOM 767 N N . HIS A 1 95 ? -9.035 11.555 -13.088 1.00 94.06 95 HIS A N 1
ATOM 768 C CA . HIS A 1 95 ? -10.167 11.165 -13.921 1.00 94.06 95 HIS A CA 1
ATOM 769 C C . HIS A 1 95 ? -11.228 10.364 -13.147 1.00 94.06 95 HIS A C 1
ATOM 771 O O . HIS A 1 95 ? -10.969 9.255 -12.697 1.00 94.06 95 HIS A O 1
ATOM 777 N N . GLN A 1 96 ? -12.466 10.869 -13.102 1.00 93.19 96 GLN A N 1
ATOM 778 C CA . GLN A 1 96 ? -13.571 10.306 -12.303 1.00 93.19 96 GLN A CA 1
ATOM 779 C C . GLN A 1 96 ? -13.959 8.844 -12.611 1.00 93.19 96 GLN A C 1
ATOM 781 O O . GLN A 1 96 ? -14.489 8.159 -11.744 1.00 93.19 96 GLN A O 1
ATOM 786 N N . ASN A 1 97 ? -13.713 8.365 -13.837 1.00 94.62 97 ASN A N 1
ATOM 787 C CA . ASN A 1 97 ? -14.055 6.994 -14.259 1.00 94.62 97 ASN A CA 1
ATOM 788 C C . ASN A 1 97 ? -12.853 6.033 -14.240 1.00 94.62 97 ASN A C 1
ATOM 790 O O . ASN A 1 97 ? -12.945 4.930 -14.773 1.00 94.62 97 ASN A O 1
ATOM 794 N N . ILE A 1 98 ? -11.706 6.464 -13.712 1.00 92.88 98 ILE A N 1
ATOM 795 C CA . ILE A 1 98 ? -10.519 5.622 -13.531 1.00 92.88 98 ILE A CA 1
ATOM 796 C C . ILE A 1 98 ? -10.338 5.399 -12.031 1.00 92.88 98 ILE A C 1
ATOM 798 O O . ILE A 1 98 ? -10.684 6.255 -11.222 1.00 92.88 98 ILE A O 1
ATOM 802 N N . ILE A 1 99 ? -9.814 4.232 -11.652 1.00 92.81 99 ILE A N 1
ATOM 803 C CA . ILE A 1 99 ? -9.536 3.920 -10.249 1.00 92.81 99 ILE A CA 1
ATOM 804 C C . ILE A 1 99 ? -8.606 4.986 -9.660 1.00 92.81 99 ILE A C 1
ATOM 806 O O . ILE A 1 99 ? -7.511 5.229 -10.167 1.00 92.81 99 ILE A O 1
ATOM 810 N N . GLN A 1 100 ? -9.054 5.585 -8.560 1.00 93.62 100 GLN A N 1
ATOM 811 C CA . GLN A 1 100 ? -8.324 6.619 -7.846 1.00 93.62 100 GLN A CA 1
ATOM 812 C C . GLN A 1 100 ? -7.263 5.996 -6.928 1.00 93.62 100 GLN A C 1
ATOM 814 O O . GLN A 1 100 ? -7.550 5.169 -6.061 1.00 93.62 100 GLN A O 1
ATOM 819 N N . PHE A 1 101 ? -6.027 6.454 -7.070 1.00 93.62 101 PHE A N 1
ATOM 820 C CA . PHE A 1 101 ? -4.935 6.211 -6.146 1.00 93.62 101 PHE A CA 1
ATOM 821 C C . PHE A 1 101 ? -4.928 7.248 -5.019 1.00 93.62 101 PHE A C 1
ATOM 823 O O . PHE A 1 101 ? -4.727 8.443 -5.245 1.00 93.62 101 PHE A O 1
ATOM 830 N N . TYR A 1 102 ? -5.103 6.788 -3.781 1.00 92.75 102 TYR A N 1
ATOM 831 C CA . TYR A 1 102 ? -5.167 7.674 -2.614 1.00 92.75 102 TYR A CA 1
ATOM 832 C C . TYR A 1 102 ? -3.829 7.863 -1.906 1.00 92.75 102 TYR A C 1
ATOM 834 O O . TYR A 1 102 ? -3.621 8.897 -1.273 1.00 92.75 102 TYR A O 1
ATOM 842 N N . GLY A 1 103 ? -2.914 6.903 -2.020 1.00 92.88 103 GLY A N 1
ATOM 843 C CA . GLY A 1 103 ? -1.606 6.973 -1.387 1.00 92.88 103 GLY A CA 1
ATOM 844 C C . GLY A 1 103 ? -0.996 5.603 -1.145 1.00 92.88 103 GLY A C 1
ATOM 845 O O . GLY A 1 103 ? -1.398 4.604 -1.736 1.00 92.88 103 GLY A O 1
ATOM 846 N N . ILE A 1 104 ? -0.005 5.570 -0.262 1.00 92.69 104 ILE A N 1
ATOM 847 C CA . ILE A 1 104 ? 0.779 4.371 0.038 1.00 92.69 104 ILE A CA 1
ATOM 848 C C . ILE A 1 104 ? 0.782 4.071 1.529 1.00 92.69 104 ILE A C 1
ATOM 850 O O . ILE A 1 104 ? 0.633 4.959 2.366 1.00 92.69 104 ILE A O 1
ATOM 854 N N . THR A 1 105 ? 1.051 2.817 1.864 1.00 91.06 105 THR A N 1
ATOM 855 C CA . THR A 1 105 ? 1.353 2.406 3.230 1.00 91.06 105 THR A CA 1
ATOM 856 C C . THR A 1 105 ? 2.429 1.330 3.226 1.00 91.06 105 THR A C 1
ATOM 858 O O . THR A 1 105 ? 2.570 0.575 2.262 1.00 91.06 105 THR A O 1
ATOM 861 N N . LYS A 1 106 ? 3.199 1.256 4.311 1.00 87.38 106 LYS A N 1
ATOM 862 C CA . LYS A 1 106 ? 4.127 0.155 4.554 1.00 87.38 106 LYS A CA 1
ATOM 863 C C . LYS A 1 106 ? 3.449 -0.817 5.508 1.00 87.38 106 LYS A C 1
ATOM 865 O O . LYS A 1 106 ? 3.435 -0.579 6.712 1.00 87.38 106 LYS A O 1
ATOM 870 N N . LEU A 1 107 ? 2.904 -1.904 4.966 1.00 80.94 107 LEU A N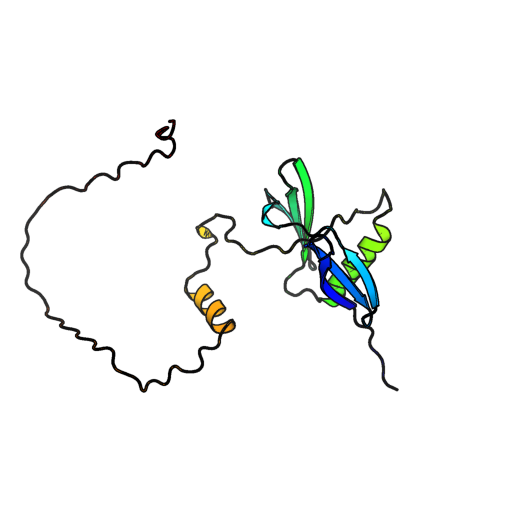 1
ATOM 871 C CA . LEU A 1 107 ? 2.377 -3.001 5.774 1.00 80.94 107 LEU A CA 1
ATOM 872 C C . LEU A 1 107 ? 3.511 -3.598 6.609 1.00 80.94 107 LEU A C 1
ATOM 874 O O . LEU A 1 107 ? 4.482 -4.128 6.065 1.00 80.94 107 LEU A O 1
ATOM 878 N N . LYS A 1 108 ? 3.391 -3.496 7.931 1.00 74.94 108 LYS A N 1
ATOM 879 C CA . LYS A 1 108 ? 4.218 -4.270 8.854 1.00 74.94 108 LYS A CA 1
ATOM 880 C C . LYS A 1 108 ? 3.581 -5.650 9.002 1.00 74.94 108 LYS A C 1
ATOM 882 O O . LYS A 1 108 ? 2.386 -5.746 9.269 1.00 74.94 108 LYS A O 1
ATOM 887 N N . GLU A 1 109 ? 4.370 -6.709 8.830 1.00 68.06 109 GLU A N 1
ATOM 888 C CA . GLU A 1 109 ? 3.980 -8.046 9.288 1.00 68.06 109 GLU A CA 1
ATOM 889 C C . GLU A 1 109 ? 4.033 -8.026 10.823 1.00 68.06 109 GLU A C 1
ATOM 891 O O . GLU A 1 109 ? 5.057 -8.296 11.441 1.00 68.06 109 GLU A O 1
ATOM 896 N N . CYS A 1 110 ? 2.940 -7.584 11.438 1.00 66.56 110 CYS A N 1
ATOM 897 C CA . CYS A 1 110 ? 2.676 -7.791 12.855 1.00 66.56 110 CYS A CA 1
ATOM 898 C C . CYS A 1 110 ? 1.852 -9.074 12.981 1.00 66.56 110 CYS A C 1
ATOM 900 O O . CYS A 1 110 ? 1.104 -9.389 12.057 1.00 66.56 110 CYS A O 1
ATOM 902 N N . TRP A 1 111 ? 1.892 -9.762 14.123 1.00 67.00 111 TRP A N 1
ATOM 903 C CA . TRP A 1 111 ? 1.103 -10.986 14.369 1.00 67.00 111 TRP A CA 1
ATOM 904 C C . TRP A 1 111 ? -0.408 -10.729 14.449 1.00 67.00 111 TRP A C 1
ATOM 906 O O . TRP A 1 111 ? -1.113 -11.468 15.105 1.00 67.00 111 TRP A O 1
ATOM 916 N N . ARG A 1 112 ? -0.908 -9.619 13.882 1.00 62.38 112 ARG A N 1
ATOM 917 C CA . ARG A 1 112 ? -2.318 -9.193 13.840 1.00 62.38 112 ARG A CA 1
ATOM 918 C C . ARG A 1 112 ? -3.036 -9.224 15.197 1.00 62.38 112 ARG A C 1
ATOM 920 O O . ARG A 1 112 ? -4.259 -9.257 15.231 1.00 62.38 112 ARG A O 1
ATOM 927 N N . HIS A 1 113 ? -2.284 -9.150 16.300 1.00 59.03 113 HIS A N 1
ATOM 928 C CA . HIS A 1 113 ? -2.764 -9.393 17.670 1.00 59.03 113 HIS A CA 1
ATOM 929 C C . HIS A 1 113 ? -3.349 -10.802 17.891 1.00 59.03 113 HIS A C 1
ATOM 931 O O . HIS A 1 113 ? -4.069 -11.031 18.856 1.00 59.03 113 HIS A O 1
ATOM 937 N N . ASN A 1 114 ? -3.014 -11.743 17.013 1.00 70.06 114 ASN A N 1
ATOM 938 C CA . ASN A 1 114 ? -3.267 -13.162 17.132 1.00 70.06 114 ASN A CA 1
ATOM 939 C C . ASN A 1 114 ? -1.987 -13.873 17.629 1.00 70.06 114 ASN A C 1
ATOM 941 O O . ASN A 1 114 ? -0.980 -13.883 16.914 1.00 70.06 114 ASN A O 1
ATOM 945 N N . PRO A 1 115 ? -1.990 -14.466 18.837 1.00 74.06 115 PRO A N 1
ATOM 946 C CA . PRO A 1 115 ? -0.83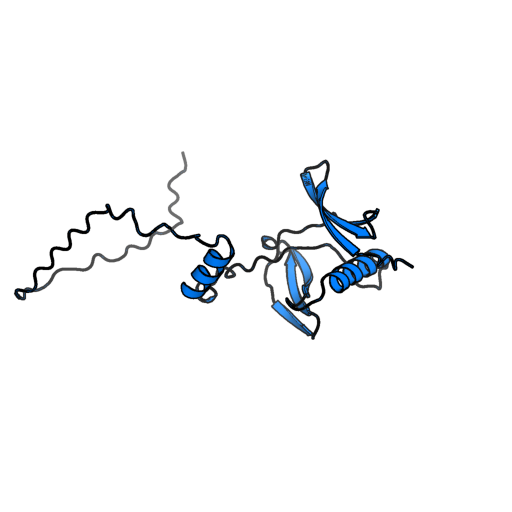4 -15.195 19.351 1.00 74.06 115 PRO A CA 1
ATOM 947 C C . PRO A 1 115 ? -0.441 -16.400 18.482 1.00 74.06 115 PRO A C 1
ATOM 949 O O . PRO A 1 115 ? 0.742 -16.735 18.451 1.00 74.06 115 PRO A O 1
ATOM 952 N N . ASP A 1 116 ? -1.371 -16.986 17.721 1.00 80.62 116 ASP A N 1
ATOM 953 C CA . ASP A 1 116 ? -1.095 -18.131 16.840 1.00 80.62 116 ASP A CA 1
ATOM 954 C C . ASP A 1 116 ? -0.301 -17.740 15.583 1.00 80.62 116 ASP A C 1
ATOM 956 O O . ASP A 1 116 ? 0.370 -18.571 14.975 1.00 80.62 116 ASP A O 1
ATOM 960 N N . GLU A 1 117 ? -0.332 -16.462 15.192 1.00 80.38 117 GLU A N 1
ATOM 961 C CA . GLU A 1 117 ? 0.457 -15.939 14.068 1.00 80.38 117 GLU A CA 1
ATOM 962 C C . GLU A 1 117 ? 1.895 -15.558 14.484 1.00 80.38 117 GLU A C 1
ATOM 964 O O . GLU A 1 117 ? 2.668 -15.023 13.680 1.00 80.38 117 GLU A O 1
ATOM 969 N N . ARG A 1 118 ? 2.283 -15.819 15.742 1.00 84.19 118 ARG A N 1
ATOM 970 C CA . ARG A 1 118 ? 3.638 -15.574 16.242 1.00 84.19 118 ARG A CA 1
ATOM 971 C C . ARG A 1 118 ? 4.639 -16.542 15.581 1.00 84.19 118 ARG A C 1
ATOM 973 O O . ARG A 1 118 ? 4.452 -17.754 15.640 1.00 84.19 118 ARG A O 1
ATOM 980 N N . PRO A 1 119 ? 5.750 -16.053 14.998 1.00 85.94 119 PRO A N 1
ATOM 981 C CA . PRO A 1 119 ? 6.812 -16.880 14.468 1.00 85.94 119 PRO A CA 1
ATOM 982 C C . PRO A 1 119 ? 7.444 -17.699 15.589 1.00 85.94 119 PRO A C 1
ATOM 984 O O . PRO A 1 119 ? 7.604 -17.233 16.722 1.00 85.94 119 PRO A O 1
ATOM 987 N N . SER A 1 120 ? 7.856 -18.913 15.239 1.00 89.62 120 SER A N 1
ATOM 988 C CA . SER A 1 120 ? 8.614 -19.768 16.142 1.00 89.62 120 SER A CA 1
ATOM 989 C C . SER A 1 120 ? 9.940 -19.117 16.534 1.00 89.62 120 SER A C 1
ATOM 991 O O . SER A 1 120 ? 10.498 -18.294 15.802 1.00 89.62 120 SER A O 1
ATOM 993 N N . ILE A 1 121 ? 10.484 -19.542 17.676 1.00 94.38 121 ILE A N 1
ATOM 994 C CA . ILE A 1 121 ? 11.793 -19.085 18.150 1.00 94.38 121 ILE A CA 1
ATOM 995 C C . ILE A 1 121 ? 12.894 -19.284 17.095 1.00 94.38 121 ILE A C 1
ATOM 997 O O . ILE A 1 121 ? 13.715 -18.395 16.905 1.00 94.38 121 ILE A O 1
ATOM 1001 N N . CYS A 1 122 ? 12.858 -20.380 16.330 1.00 91.06 122 CYS A N 1
ATOM 1002 C CA . CYS A 1 122 ? 13.811 -20.639 15.247 1.00 91.06 122 CYS A CA 1
ATOM 1003 C C . CYS A 1 122 ? 13.754 -19.555 14.164 1.00 91.06 122 CYS A C 1
ATOM 1005 O O . CYS A 1 122 ? 14.785 -19.047 13.741 1.00 91.06 122 CYS A O 1
ATOM 1007 N N . LYS A 1 123 ? 12.545 -19.140 13.766 1.00 88.00 123 LYS A N 1
ATOM 1008 C CA . LYS A 1 123 ? 12.355 -18.072 12.779 1.00 88.00 123 LYS A CA 1
ATOM 1009 C C . LYS A 1 123 ? 12.829 -16.716 13.307 1.00 88.00 123 LYS A C 1
ATOM 1011 O O . LYS A 1 123 ? 13.339 -15.904 12.542 1.00 88.00 123 LYS A O 1
ATOM 1016 N N . VAL A 1 124 ? 12.665 -16.470 14.610 1.00 88.19 124 VAL A N 1
ATOM 1017 C CA . VAL A 1 124 ? 13.191 -15.266 15.270 1.00 88.19 124 VAL A CA 1
ATOM 1018 C C . VAL A 1 124 ? 14.721 -15.258 15.231 1.00 88.19 124 VAL A C 1
ATOM 1020 O O . VAL A 1 124 ? 15.294 -14.235 14.870 1.00 88.19 124 VAL A O 1
ATOM 1023 N N . ILE A 1 125 ? 15.370 -16.390 15.527 1.00 88.31 125 ILE A N 1
ATOM 1024 C CA . ILE A 1 125 ? 16.834 -16.538 15.462 1.00 88.31 125 ILE A CA 1
ATOM 1025 C C . ILE A 1 125 ? 17.346 -16.274 14.037 1.00 88.31 125 ILE A C 1
ATOM 1027 O O . ILE A 1 125 ? 18.208 -15.420 13.866 1.00 88.31 125 ILE A O 1
ATOM 1031 N N . GLU A 1 126 ? 16.739 -16.884 13.008 1.00 87.81 126 GLU A N 1
ATOM 1032 C CA . GLU A 1 126 ? 17.106 -16.651 11.596 1.00 87.81 126 GLU A CA 1
ATOM 1033 C C . GLU A 1 126 ? 17.114 -15.157 11.213 1.00 87.81 126 GLU A C 1
ATOM 1035 O O . GLU A 1 126 ? 17.996 -14.679 10.493 1.00 87.81 126 GLU A O 1
ATOM 1040 N N . VAL A 1 127 ? 16.110 -14.404 11.679 1.00 86.81 127 VAL A N 1
ATOM 1041 C CA . VAL A 1 127 ? 16.003 -12.962 11.417 1.00 86.81 127 VAL A CA 1
ATOM 1042 C C . VAL A 1 127 ? 17.089 -12.186 12.159 1.00 86.81 127 VAL A C 1
ATOM 1044 O O . VAL A 1 127 ? 17.670 -11.271 11.578 1.00 86.81 127 VAL A O 1
ATOM 1047 N N . LEU A 1 128 ? 17.362 -12.529 13.420 1.00 86.00 128 LEU A N 1
ATOM 1048 C CA . LEU A 1 128 ? 18.373 -11.852 14.234 1.00 86.00 128 LEU A CA 1
ATOM 1049 C C . LEU A 1 128 ? 19.786 -12.052 13.674 1.00 86.00 128 LEU A C 1
ATOM 1051 O O . LEU A 1 128 ? 20.510 -11.066 13.525 1.00 86.00 128 LEU A O 1
ATOM 1055 N N . ASP A 1 129 ? 20.128 -13.276 13.275 1.00 89.06 129 ASP A N 1
ATOM 1056 C CA . ASP A 1 129 ? 21.423 -13.608 12.665 1.00 89.06 129 ASP A CA 1
ATOM 1057 C C . ASP A 1 129 ? 21.661 -12.831 11.358 1.00 89.06 129 ASP A C 1
ATOM 1059 O O . ASP A 1 129 ? 22.788 -12.472 11.021 1.00 89.06 129 ASP A O 1
ATOM 1063 N N . SER A 1 130 ? 20.586 -12.517 10.627 1.00 83.94 130 SER A N 1
ATOM 1064 C CA . SER A 1 130 ? 20.649 -11.743 9.381 1.00 83.94 130 SER A CA 1
ATOM 1065 C C . SER A 1 130 ? 20.852 -10.235 9.596 1.00 83.94 130 SER A C 1
ATOM 1067 O O . SER A 1 130 ? 21.216 -9.529 8.655 1.00 83.94 130 SER A O 1
ATOM 1069 N N . ILE A 1 131 ? 20.564 -9.713 10.795 1.00 83.25 131 ILE A N 1
ATOM 1070 C CA . ILE A 1 131 ? 20.637 -8.273 11.109 1.00 83.25 131 ILE A CA 1
ATOM 1071 C C . ILE A 1 131 ? 22.030 -7.893 11.608 1.00 83.25 131 ILE A C 1
ATOM 1073 O O . ILE A 1 131 ? 22.538 -6.840 11.233 1.00 83.25 131 ILE A O 1
ATOM 1077 N N . ASN A 1 132 ? 22.639 -8.756 12.416 1.00 73.12 132 ASN A N 1
ATOM 1078 C CA . ASN A 1 132 ? 24.023 -8.646 12.845 1.00 73.12 132 ASN A CA 1
ATOM 1079 C C . ASN A 1 132 ? 24.627 -10.046 12.748 1.00 73.12 132 ASN A C 1
ATOM 1081 O O . ASN A 1 132 ? 24.303 -10.866 13.610 1.00 73.12 132 ASN A O 1
ATOM 1085 N N . PRO A 1 133 ? 25.505 -10.344 11.772 1.00 67.69 133 PRO A N 1
ATOM 1086 C CA . PRO A 1 133 ? 26.340 -11.521 11.917 1.00 67.69 133 PRO A CA 1
ATOM 1087 C C . PRO A 1 133 ? 27.109 -11.319 13.223 1.00 67.69 133 PRO A C 1
ATOM 1089 O O . PRO A 1 133 ? 27.860 -10.352 13.366 1.00 67.69 133 PRO A O 1
ATOM 1092 N N . ILE A 1 134 ? 26.835 -12.153 14.228 1.00 64.81 134 ILE A N 1
ATOM 1093 C CA . ILE A 1 134 ? 27.657 -12.209 15.431 1.00 64.81 134 ILE A CA 1
ATOM 1094 C C . ILE A 1 134 ? 28.990 -12.764 14.939 1.00 64.81 134 ILE A C 1
ATOM 1096 O O . ILE A 1 134 ? 29.192 -13.976 14.890 1.00 64.81 134 ILE A O 1
ATOM 1100 N N . ASP A 1 135 ? 29.874 -11.873 14.496 1.00 58.84 135 ASP A N 1
ATOM 1101 C CA . ASP A 1 135 ? 31.274 -12.196 14.310 1.00 58.84 135 ASP A CA 1
ATOM 1102 C C . ASP A 1 135 ? 31.774 -12.616 15.687 1.00 58.84 135 ASP A C 1
ATOM 1104 O O . ASP A 1 135 ? 31.938 -11.788 16.580 1.00 58.84 135 ASP A O 1
ATOM 1108 N N . LEU A 1 136 ? 31.881 -13.935 15.856 1.00 50.75 136 LEU A N 1
ATOM 1109 C CA . LEU A 1 136 ? 32.752 -14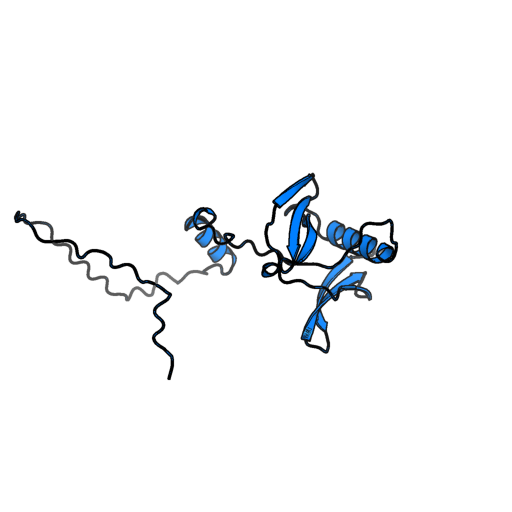.636 16.785 1.00 50.75 136 LEU A CA 1
ATOM 1110 C C . LEU A 1 136 ? 33.048 -13.823 18.051 1.00 50.75 136 LEU A C 1
ATOM 1112 O O . LEU A 1 136 ? 34.050 -13.113 18.135 1.00 50.75 136 LEU A O 1
ATOM 1116 N N . ILE A 1 137 ? 32.220 -14.005 19.085 1.00 58.44 137 ILE A N 1
ATOM 1117 C CA . ILE A 1 137 ? 32.767 -13.951 20.440 1.00 58.44 137 ILE A CA 1
ATOM 1118 C C . ILE A 1 137 ? 33.907 -14.969 20.423 1.00 58.44 137 ILE A C 1
ATOM 1120 O O . ILE A 1 137 ? 33.659 -16.174 20.341 1.00 58.44 137 ILE A O 1
ATOM 1124 N N . ASP A 1 138 ? 35.145 -14.479 20.386 1.00 53.16 138 ASP A N 1
ATOM 1125 C CA . ASP A 1 138 ? 36.339 -15.298 20.521 1.00 53.16 138 ASP A CA 1
ATOM 1126 C C . ASP A 1 138 ? 36.104 -16.238 21.715 1.00 53.16 138 ASP A C 1
ATOM 1128 O O . ASP A 1 138 ? 35.875 -15.747 22.825 1.00 53.16 138 ASP A O 1
ATOM 1132 N N . PRO A 1 139 ? 36.149 -17.574 21.557 1.00 53.41 139 PRO A N 1
ATOM 1133 C CA . PRO A 1 139 ? 35.866 -18.517 22.643 1.00 53.41 139 PRO A CA 1
ATOM 1134 C C . PRO A 1 139 ? 36.971 -18.541 23.725 1.00 53.41 139 PRO A C 1
ATOM 1136 O O . PRO A 1 139 ? 37.174 -19.548 24.397 1.00 53.41 139 PRO A O 1
ATOM 1139 N N . LYS A 1 140 ? 37.719 -17.443 23.898 1.00 51.75 140 LYS A N 1
ATOM 1140 C CA . LYS A 1 140 ? 38.893 -17.309 24.771 1.00 51.75 140 LYS A CA 1
ATOM 1141 C C . LYS A 1 140 ? 38.737 -16.317 25.930 1.00 51.75 140 LYS A C 1
ATOM 1143 O O . LYS A 1 140 ? 39.741 -15.906 26.505 1.00 51.75 140 LYS A O 1
ATOM 1148 N N . ASN A 1 141 ? 37.519 -15.983 26.349 1.00 50.44 141 ASN A N 1
ATOM 1149 C CA . ASN A 1 141 ? 37.290 -15.424 27.688 1.00 50.44 141 ASN A CA 1
ATOM 1150 C C . ASN A 1 141 ? 36.219 -16.208 28.460 1.00 50.44 141 ASN A C 1
ATOM 1152 O O . ASN A 1 141 ? 35.211 -15.697 28.935 1.00 50.44 141 ASN A O 1
ATOM 1156 N N . ASN A 1 142 ? 36.505 -17.489 28.645 1.00 53.44 142 ASN A N 1
ATOM 1157 C CA . ASN A 1 142 ? 35.983 -18.291 29.738 1.00 53.44 142 ASN A CA 1
ATOM 1158 C C . ASN A 1 142 ? 36.417 -17.713 31.101 1.00 53.44 142 ASN A C 1
ATOM 1160 O O . ASN A 1 142 ? 37.408 -18.138 31.687 1.00 53.44 142 ASN A O 1
ATOM 1164 N N . ASN A 1 143 ? 35.640 -16.770 31.632 1.00 56.78 143 ASN A N 1
ATOM 1165 C CA . ASN A 1 143 ? 35.540 -16.542 33.073 1.00 56.78 143 ASN A CA 1
ATOM 1166 C C . ASN A 1 143 ? 34.098 -16.231 33.505 1.00 56.78 143 ASN A C 1
ATOM 1168 O O . ASN A 1 143 ? 33.821 -15.238 34.169 1.00 56.78 143 ASN A O 1
ATOM 1172 N N . VAL A 1 144 ? 33.174 -17.137 33.191 1.00 45.47 144 VAL A N 1
ATOM 1173 C CA . VAL A 1 144 ? 31.981 -17.306 34.025 1.00 45.47 144 VAL A CA 1
ATOM 1174 C C . VAL A 1 144 ? 32.134 -18.644 34.728 1.00 45.47 144 VAL A C 1
ATOM 1176 O O . VAL A 1 144 ? 32.155 -19.690 34.085 1.00 45.47 144 VAL A O 1
ATOM 1179 N N . SER A 1 145 ? 32.324 -18.575 36.045 1.00 48.66 145 SER A N 1
ATOM 1180 C CA . SER A 1 145 ? 32.305 -19.724 36.947 1.00 48.66 145 SER A CA 1
ATOM 1181 C C . SER A 1 145 ? 30.956 -20.420 36.810 1.00 48.66 145 SER A C 1
ATOM 1183 O O . SER A 1 145 ? 29.941 -19.926 37.297 1.00 48.66 145 SER A O 1
ATOM 1185 N N . THR A 1 146 ? 30.928 -21.536 36.092 1.00 42.19 146 THR A N 1
ATOM 1186 C CA . THR A 1 146 ? 29.844 -22.509 36.168 1.00 42.19 146 THR A CA 1
ATOM 1187 C C . THR A 1 146 ? 30.168 -23.459 37.311 1.00 42.19 146 THR A C 1
ATOM 1189 O O . THR A 1 146 ? 30.830 -24.473 37.097 1.00 42.19 146 THR A O 1
ATOM 1192 N N . ASP A 1 147 ? 29.701 -23.143 38.514 1.00 36.03 147 ASP A N 1
ATOM 1193 C CA . ASP A 1 147 ? 29.587 -24.145 39.569 1.00 36.03 147 ASP A CA 1
ATOM 1194 C C . ASP A 1 147 ? 28.277 -24.909 39.349 1.00 36.03 147 ASP A C 1
ATOM 1196 O O . ASP A 1 147 ? 27.203 -24.524 39.811 1.00 36.03 147 ASP A O 1
ATOM 1200 N N . LEU A 1 148 ? 28.369 -25.991 38.576 1.00 51.59 148 LEU A N 1
ATOM 1201 C CA . LEU A 1 148 ? 27.402 -27.079 38.615 1.00 51.59 148 LEU A CA 1
ATOM 1202 C C . LEU A 1 148 ? 27.791 -27.984 39.785 1.00 51.59 148 LEU A C 1
ATOM 1204 O O . LEU A 1 148 ? 28.713 -28.785 39.660 1.00 51.59 148 LEU A O 1
ATOM 1208 N N . ASN A 1 149 ? 27.073 -27.884 40.902 1.00 40.41 149 ASN A N 1
ATOM 1209 C CA . ASN A 1 149 ? 26.975 -28.995 41.843 1.00 40.41 149 ASN A CA 1
ATOM 1210 C C . ASN A 1 149 ? 25.684 -29.753 41.548 1.00 40.41 149 ASN A C 1
ATOM 1212 O O . ASN A 1 149 ? 24.590 -29.353 41.942 1.00 40.41 149 ASN A O 1
ATOM 1216 N N . SER A 1 150 ? 25.841 -30.852 40.824 1.00 43.09 150 SER A N 1
ATOM 1217 C CA . SER A 1 150 ? 24.878 -31.940 40.732 1.00 43.09 150 SER A CA 1
ATOM 1218 C C . SER A 1 150 ? 25.115 -32.903 41.893 1.00 43.09 150 SER A C 1
ATOM 1220 O O . SER A 1 150 ? 26.141 -33.576 41.908 1.00 43.09 150 SER A O 1
ATOM 1222 N N . ASN A 1 151 ? 24.153 -33.001 42.811 1.00 42.53 151 ASN A N 1
ATOM 1223 C CA . ASN A 1 151 ? 24.024 -34.143 43.713 1.00 42.53 151 ASN A CA 1
ATOM 1224 C C . ASN A 1 151 ? 22.651 -34.779 43.470 1.00 42.53 151 ASN A C 1
ATOM 1226 O O . ASN A 1 151 ? 21.622 -34.116 43.608 1.00 42.53 151 ASN A O 1
ATOM 1230 N N . GLU A 1 152 ? 22.660 -36.046 43.063 1.00 41.72 152 GLU A N 1
ATOM 1231 C CA . GLU A 1 152 ? 21.475 -36.881 42.879 1.00 41.72 152 GLU A CA 1
ATOM 1232 C C . GLU A 1 152 ? 20.848 -37.318 44.217 1.00 41.72 152 GLU A C 1
ATOM 1234 O O . GLU A 1 152 ? 21.548 -37.625 45.177 1.00 41.72 152 GLU A O 1
ATOM 1239 N N . SER A 1 153 ? 19.511 -37.364 44.188 1.00 43.31 153 SER A N 1
ATOM 1240 C CA . SER A 1 153 ? 18.550 -38.256 44.863 1.00 43.31 153 SER A CA 1
ATOM 1241 C C . SER A 1 153 ? 18.711 -38.640 46.341 1.00 43.31 153 SER A C 1
ATOM 1243 O O . SER A 1 153 ? 19.570 -39.444 46.687 1.00 43.31 153 SER A O 1
ATOM 1245 N N . GLU A 1 154 ? 17.689 -38.308 47.140 1.00 32.81 154 GLU A N 1
ATOM 1246 C CA . GLU A 1 154 ? 17.072 -39.288 48.042 1.00 32.81 154 GLU A CA 1
ATOM 1247 C C . GLU A 1 154 ? 15.571 -38.990 48.223 1.00 32.81 154 GLU A C 1
ATOM 1249 O O . GLU A 1 154 ? 15.146 -37.846 48.374 1.00 32.81 154 GLU A O 1
ATOM 1254 N N . SER A 1 155 ? 14.764 -40.040 48.114 1.00 41.25 155 SER A N 1
ATOM 1255 C CA . SER A 1 155 ? 13.305 -40.060 48.199 1.00 41.25 155 SER A CA 1
ATOM 1256 C C . SER A 1 155 ? 12.796 -39.789 49.612 1.00 41.25 155 SER A C 1
ATOM 1258 O O . SER A 1 155 ? 13.269 -40.431 50.542 1.00 41.25 155 SER A O 1
ATOM 1260 N N . THR A 1 156 ? 11.741 -38.989 49.756 1.00 29.34 156 THR A N 1
ATOM 1261 C CA . THR A 1 156 ? 10.683 -39.238 50.751 1.00 29.34 156 THR A CA 1
ATOM 1262 C C . THR A 1 156 ? 9.369 -38.622 50.270 1.00 29.34 156 THR A C 1
ATOM 1264 O O . THR A 1 156 ? 9.304 -37.453 49.900 1.00 29.34 156 THR A O 1
ATOM 1267 N N . GLU A 1 157 ? 8.337 -39.462 50.224 1.00 43.88 157 GLU A N 1
ATOM 1268 C CA . GLU A 1 15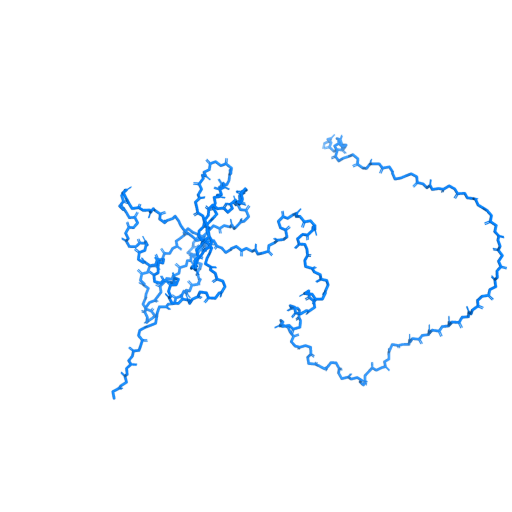7 ? 6.927 -39.091 50.093 1.00 43.88 157 GLU A CA 1
ATOM 1269 C C . GLU A 1 157 ? 6.537 -38.153 51.243 1.00 43.88 157 GLU A C 1
ATOM 1271 O O . GLU A 1 157 ? 7.065 -38.341 52.336 1.00 43.88 157 GLU A O 1
ATOM 1276 N N . ASN A 1 158 ? 5.650 -37.175 51.000 1.00 41.62 158 ASN A N 1
ATOM 1277 C CA . ASN A 1 158 ? 4.596 -36.721 51.924 1.00 41.62 158 ASN A CA 1
ATOM 1278 C C . ASN A 1 158 ? 3.654 -35.710 51.241 1.00 41.62 158 ASN A C 1
ATOM 1280 O O . ASN A 1 158 ? 4.049 -34.954 50.355 1.00 41.62 158 ASN A O 1
ATOM 1284 N N . GLU A 1 159 ? 2.398 -35.773 51.665 1.00 47.03 159 GLU A N 1
ATOM 1285 C CA . GLU A 1 159 ? 1.177 -35.246 51.058 1.00 47.03 159 GLU A CA 1
ATOM 1286 C C . GLU A 1 159 ? 0.917 -33.730 51.230 1.00 47.03 159 GLU A C 1
ATOM 1288 O O . GLU A 1 159 ? 1.421 -33.096 52.151 1.00 47.03 159 GLU A O 1
ATOM 1293 N N . ASP A 1 160 ? 0.046 -33.231 50.338 1.00 47.19 160 ASP A N 1
ATOM 1294 C CA . ASP A 1 160 ? -1.061 -32.271 50.539 1.00 47.19 160 ASP A CA 1
ATOM 1295 C C . ASP A 1 160 ? -0.784 -30.850 51.084 1.00 47.19 160 ASP A C 1
ATOM 1297 O O . ASP A 1 160 ? -0.428 -30.654 52.244 1.00 47.19 160 ASP A O 1
ATOM 1301 N N . SER A 1 161 ? -1.025 -29.831 50.243 1.00 52.28 161 SER A N 1
ATOM 1302 C CA . SER A 1 161 ? -1.754 -28.593 50.607 1.00 52.28 161 SER A CA 1
ATOM 1303 C C . SER A 1 161 ? -1.814 -27.580 49.445 1.00 52.28 161 SER A C 1
ATOM 1305 O O . SER A 1 161 ? -0.825 -26.962 49.061 1.00 52.28 161 SER A O 1
ATOM 1307 N N . ASP A 1 162 ? -3.027 -27.432 48.909 1.00 50.88 162 ASP A N 1
ATOM 1308 C CA . ASP A 1 162 ? -3.692 -26.210 48.433 1.00 50.88 162 ASP A CA 1
ATOM 1309 C C . ASP A 1 162 ? -3.004 -25.259 47.427 1.00 50.88 162 ASP A C 1
ATOM 1311 O O . ASP A 1 162 ? -2.152 -24.424 47.733 1.00 50.88 162 ASP A O 1
ATOM 1315 N N . LEU A 1 163 ? -3.543 -25.293 46.202 1.00 54.50 163 LEU A N 1
ATOM 1316 C CA . LEU A 1 163 ? -3.432 -24.250 45.179 1.00 54.50 163 LEU A CA 1
ATOM 1317 C C . LEU A 1 163 ? -4.007 -22.913 45.690 1.00 54.50 163 LEU A C 1
ATOM 1319 O O . LEU A 1 163 ? -5.181 -22.878 46.071 1.00 54.50 163 LEU A O 1
ATOM 1323 N N . PRO A 1 164 ? -3.298 -21.775 45.577 1.00 47.31 164 PRO A N 1
ATOM 1324 C CA . PRO A 1 164 ? -3.969 -20.490 45.607 1.00 47.31 164 PRO A CA 1
ATOM 1325 C C . PRO A 1 164 ? -4.640 -20.259 44.247 1.00 47.31 164 PRO A C 1
ATOM 1327 O O . PRO A 1 164 ? -3.991 -20.135 43.207 1.00 47.31 164 PRO A O 1
ATOM 1330 N N . SER A 1 165 ? -5.971 -20.239 44.288 1.00 48.53 165 SER A N 1
ATOM 1331 C CA . SER A 1 165 ? -6.878 -19.766 43.242 1.00 48.53 165 SER A CA 1
ATOM 1332 C C . SER A 1 165 ? -6.352 -18.493 42.569 1.00 48.53 165 SER A C 1
ATOM 1334 O O . SER A 1 165 ? -6.077 -17.501 43.243 1.00 48.53 165 SER A O 1
ATOM 1336 N N . CYS A 1 166 ? -6.250 -18.499 41.238 1.00 45.72 166 CYS A N 1
ATOM 1337 C CA . CYS A 1 166 ? -6.010 -17.291 40.455 1.00 45.72 166 CYS A CA 1
ATOM 1338 C C . CYS A 1 166 ? -7.217 -16.352 40.608 1.00 45.72 166 CYS A C 1
ATOM 1340 O O . CYS A 1 166 ? -8.257 -16.591 40.002 1.00 45.72 166 CYS A O 1
ATOM 1342 N N . GLU A 1 167 ? -7.103 -15.306 41.425 1.00 54.81 167 GLU A N 1
ATOM 1343 C CA . GLU A 1 167 ? -8.107 -14.241 41.458 1.00 54.81 167 GLU A CA 1
ATOM 1344 C C . GLU A 1 167 ? -8.043 -13.433 40.147 1.00 54.81 167 GLU A C 1
ATOM 1346 O O . GLU A 1 167 ? -6.977 -12.980 39.721 1.00 54.81 167 GLU A O 1
ATOM 1351 N N . GLU A 1 168 ? -9.192 -13.299 39.482 1.00 49.62 168 GLU A N 1
ATOM 1352 C CA . GLU A 1 168 ? -9.396 -12.471 38.292 1.00 49.62 168 GLU A CA 1
ATOM 1353 C C . GLU A 1 168 ? -9.090 -10.997 38.602 1.00 49.62 168 GLU A C 1
ATOM 1355 O O . GLU A 1 168 ? -9.739 -10.373 39.443 1.00 49.62 168 GLU A O 1
ATOM 1360 N N . TYR A 1 169 ? -8.133 -10.402 37.887 1.00 55.91 169 TYR A N 1
ATOM 1361 C CA . TYR A 1 169 ? -7.950 -8.951 37.902 1.00 55.91 169 TYR A CA 1
ATOM 1362 C C . TYR A 1 169 ? -9.018 -8.288 37.022 1.00 55.91 169 TYR A C 1
ATOM 1364 O O . TYR A 1 169 ? -8.896 -8.259 35.797 1.00 55.91 169 TYR A O 1
ATOM 1372 N N . ASP A 1 170 ? -10.053 -7.739 37.658 1.00 57.66 170 ASP A N 1
ATOM 1373 C CA . ASP A 1 170 ? -11.071 -6.915 37.004 1.00 57.66 170 ASP A CA 1
ATOM 1374 C C . ASP A 1 170 ? -10.509 -5.512 36.700 1.00 57.66 170 ASP A C 1
ATOM 1376 O O . ASP A 1 170 ? -10.143 -4.735 37.587 1.00 57.66 170 ASP A O 1
ATOM 1380 N N . ILE A 1 171 ? -10.398 -5.196 35.410 1.00 55.41 171 ILE A N 1
ATOM 1381 C CA . ILE A 1 171 ? -9.711 -4.007 34.878 1.00 55.41 171 ILE A CA 1
ATOM 1382 C C . ILE A 1 171 ? -10.580 -2.736 35.000 1.00 55.41 171 ILE A C 1
ATOM 1384 O O . ILE A 1 171 ? -10.151 -1.655 34.604 1.00 55.41 171 ILE A O 1
ATOM 1388 N N . ASN A 1 172 ? -11.780 -2.838 35.583 1.00 52.97 172 ASN A N 1
ATOM 1389 C CA . ASN A 1 172 ? -12.710 -1.720 35.785 1.00 52.97 172 ASN A CA 1
ATOM 1390 C C . ASN A 1 172 ? -12.854 -1.279 37.254 1.00 52.97 172 ASN A C 1
ATOM 1392 O O . ASN A 1 172 ? -13.871 -0.708 37.643 1.00 52.97 172 ASN A O 1
ATOM 1396 N N . SER A 1 173 ? -11.840 -1.495 38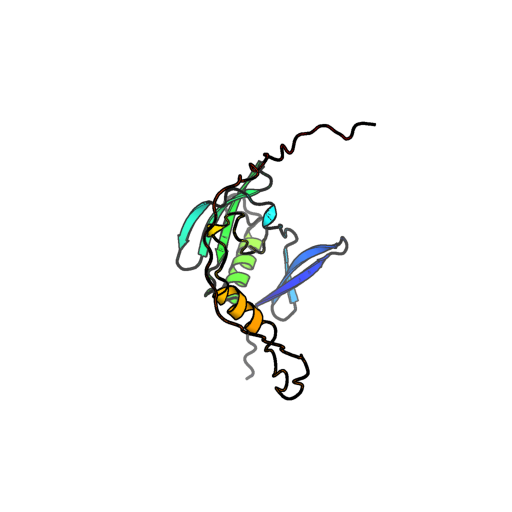.097 1.00 48.75 173 SER A N 1
ATOM 1397 C CA . SER A 1 173 ? -11.840 -0.920 39.448 1.00 48.75 173 SER A CA 1
ATOM 1398 C C . SER A 1 173 ? -11.631 0.603 39.392 1.00 48.75 173 SER A C 1
ATOM 1400 O O . SER A 1 173 ? -10.492 1.075 39.382 1.00 48.75 173 SER A O 1
ATOM 1402 N N . ASP A 1 174 ? -12.733 1.359 39.439 1.00 57.41 174 ASP A N 1
ATOM 1403 C CA . ASP A 1 174 ? -12.838 2.824 39.572 1.00 57.41 174 ASP A CA 1
ATOM 1404 C C . ASP A 1 174 ? -12.178 3.373 40.858 1.00 57.41 174 ASP A C 1
ATOM 1406 O O . ASP A 1 174 ? -12.835 3.891 41.763 1.00 57.41 174 ASP A O 1
ATOM 1410 N N . ARG A 1 175 ? -10.850 3.264 40.976 1.00 56.72 175 ARG A N 1
ATOM 1411 C CA . ARG A 1 175 ? -10.106 3.670 42.181 1.00 56.72 175 ARG A CA 1
ATOM 1412 C C . ARG A 1 175 ? -9.103 4.801 41.967 1.00 56.72 175 ARG A C 1
ATOM 1414 O O . ARG A 1 175 ? -8.133 4.895 42.709 1.00 56.72 175 ARG A O 1
ATOM 1421 N N . TYR A 1 176 ? -9.379 5.701 41.025 1.00 49.69 176 TYR A N 1
ATOM 1422 C CA . TYR A 1 176 ? -8.732 7.015 40.975 1.00 49.69 176 TYR A CA 1
ATOM 1423 C C . TYR A 1 176 ? -9.728 8.096 40.539 1.00 49.69 176 TYR A C 1
ATOM 1425 O O . TYR A 1 176 ? -9.737 8.525 39.394 1.00 49.69 176 TYR A O 1
ATOM 1433 N N . ASN A 1 177 ? -10.557 8.533 41.488 1.00 41.72 177 ASN A N 1
ATOM 1434 C CA . ASN A 1 177 ? -11.205 9.843 41.469 1.00 41.72 177 ASN A CA 1
ATOM 1435 C C . ASN A 1 177 ? -10.933 10.522 42.819 1.00 41.72 177 ASN A C 1
ATOM 1437 O O . ASN A 1 177 ? -11.635 10.256 43.795 1.00 41.72 177 ASN A O 1
ATOM 1441 N N . ILE A 1 178 ? -9.902 11.370 42.857 1.00 45.75 178 ILE A N 1
ATOM 1442 C CA . ILE A 1 178 ? -9.804 12.559 43.719 1.00 45.75 178 ILE A CA 1
ATOM 1443 C C . ILE A 1 178 ? -9.270 13.682 42.837 1.00 45.75 178 ILE A C 1
ATOM 1445 O O . ILE A 1 178 ? -8.243 13.437 42.163 1.00 45.75 178 ILE A O 1
#